Protein AF-A0AAW0X8R1-F1 (afdb_monomer)

Secondary structure (DSSP, 8-state):
-----SS-SSSSSS--SS-TTSPPPHHHHHHHHHHHHH-HHHHHHHGGG-EEEEEETTEE-EE--TT----EE-EEEHHHHHTT-GGGGTSEEEEEE-TTS-EEEEEEE------

Nearest PDB structures (foldseek):
  6scx-assembly2_C-2  TM=5.575E-01  e=6.331E-03  Homo sapiens
  5ah5-assembly1_B  TM=2.424E-01  e=3.922E+00  Rhizobium rhizogenes K84
  5ah5-assembly2_A  TM=2.385E-01  e=3.922E+00  Rhizobium rhizogenes K84

Sequence (115 aa):
MIISSLFRRVNSIRLLPRLLQRNICYVERIRFLQYLKEQDSVCASHIPGGKFLLYSQSKPLLRIDKANTEDALVWLTYPEVIQYYPQVLSSSILLDVAEDGTPRLEHYQQLLRIS

Structure (mmCIF, N/CA/C/O backbone):
data_AF-A0AAW0X8R1-F1
#
_entry.id   AF-A0AAW0X8R1-F1
#
loop_
_atom_site.group_PDB
_atom_site.id
_atom_site.type_symbol
_atom_site.label_atom_id
_atom_site.label_alt_id
_atom_site.label_comp_id
_atom_site.label_asym_id
_atom_site.label_entity_id
_atom_site.label_seq_id
_atom_site.pdbx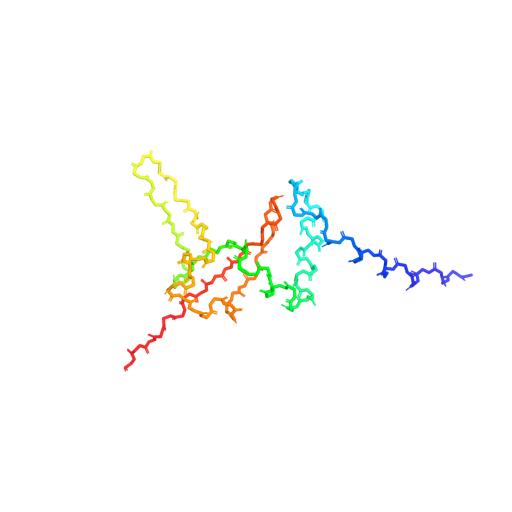_PDB_ins_code
_atom_site.Cartn_x
_atom_site.Cartn_y
_atom_site.Cartn_z
_atom_site.occupancy
_atom_site.B_iso_or_equiv
_atom_site.auth_seq_id
_atom_site.auth_comp_id
_atom_site.auth_asym_id
_atom_site.auth_atom_id
_atom_site.pdbx_PDB_model_num
ATOM 1 N N . MET A 1 1 ? -12.116 -16.178 45.662 1.00 35.66 1 MET A N 1
ATOM 2 C CA . MET A 1 1 ? -11.982 -16.613 44.254 1.00 35.66 1 MET A CA 1
ATOM 3 C C . MET A 1 1 ? -12.147 -15.400 43.362 1.00 35.66 1 MET A C 1
ATOM 5 O O . MET A 1 1 ? -13.088 -14.642 43.543 1.00 35.66 1 MET A O 1
ATOM 9 N N . ILE A 1 2 ? -11.158 -15.179 42.503 1.00 38.16 2 ILE A N 1
ATOM 10 C CA . ILE A 1 2 ? -10.908 -13.963 41.729 1.00 38.16 2 ILE A CA 1
ATOM 11 C C . ILE A 1 2 ? -11.628 -14.079 40.383 1.00 38.16 2 ILE A C 1
ATOM 13 O O . ILE A 1 2 ? -11.300 -14.972 39.610 1.00 38.16 2 ILE A O 1
ATOM 17 N N . ILE A 1 3 ? -12.551 -13.167 40.076 1.00 38.25 3 ILE A N 1
ATOM 18 C CA . ILE A 1 3 ? -12.932 -12.850 38.690 1.00 38.25 3 ILE A CA 1
ATOM 19 C C . ILE A 1 3 ? -12.989 -11.327 38.584 1.00 38.25 3 ILE A C 1
ATOM 21 O O . ILE A 1 3 ? -14.041 -10.700 38.627 1.00 38.25 3 ILE A O 1
ATOM 25 N N . SER A 1 4 ? -11.814 -10.716 38.510 1.00 43.72 4 SER A N 1
ATOM 26 C CA . SER A 1 4 ? -11.650 -9.280 38.305 1.00 43.72 4 SER A CA 1
ATOM 27 C C . SER A 1 4 ? -10.600 -9.047 37.222 1.00 43.72 4 SER A C 1
ATOM 29 O O . SER A 1 4 ? -9.463 -8.706 37.535 1.00 43.72 4 SER A O 1
ATOM 31 N N . SER A 1 5 ? -10.951 -9.270 35.949 1.00 39.78 5 SER A N 1
ATOM 32 C CA . SER A 1 5 ? -10.090 -8.854 34.821 1.00 39.78 5 SER A CA 1
ATOM 33 C C . SER A 1 5 ? -10.730 -8.844 33.419 1.00 39.78 5 SER A C 1
ATOM 35 O O . SER A 1 5 ? -9.998 -8.730 32.441 1.00 39.78 5 SER A O 1
ATOM 37 N N . LEU A 1 6 ? -12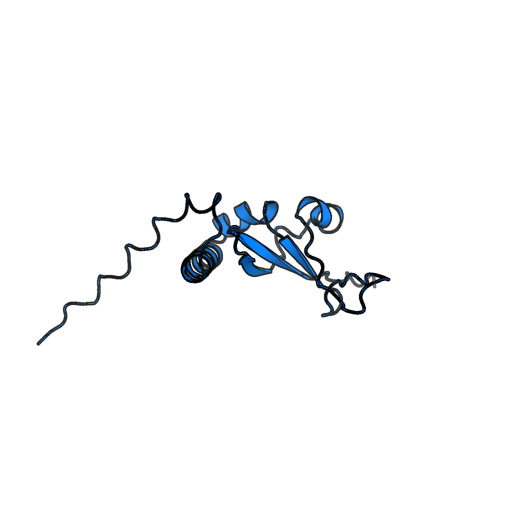.062 -8.888 33.262 1.00 43.78 6 LEU A N 1
ATOM 38 C CA . LEU A 1 6 ? -12.683 -8.926 31.919 1.00 43.78 6 LEU A CA 1
ATOM 39 C C . LEU A 1 6 ? -13.073 -7.569 31.303 1.00 43.78 6 LEU A C 1
ATOM 41 O O . LEU A 1 6 ? -13.557 -7.535 30.180 1.00 43.78 6 LEU A O 1
ATOM 45 N N . PHE A 1 7 ? -12.787 -6.435 31.947 1.00 43.38 7 PHE A N 1
ATOM 46 C CA . PHE A 1 7 ? -13.140 -5.107 31.409 1.00 43.38 7 PHE A CA 1
ATOM 47 C C . PHE A 1 7 ? -11.959 -4.126 31.380 1.00 43.38 7 PHE A C 1
ATOM 49 O O . PHE A 1 7 ? -12.039 -2.998 31.860 1.00 43.38 7 PHE A O 1
ATOM 56 N N . ARG A 1 8 ? -10.818 -4.544 30.812 1.00 40.97 8 ARG A N 1
ATOM 57 C CA . ARG A 1 8 ? -9.640 -3.662 30.673 1.00 40.97 8 ARG A CA 1
ATOM 58 C C . ARG A 1 8 ? -8.954 -3.706 29.304 1.00 40.97 8 ARG A C 1
ATOM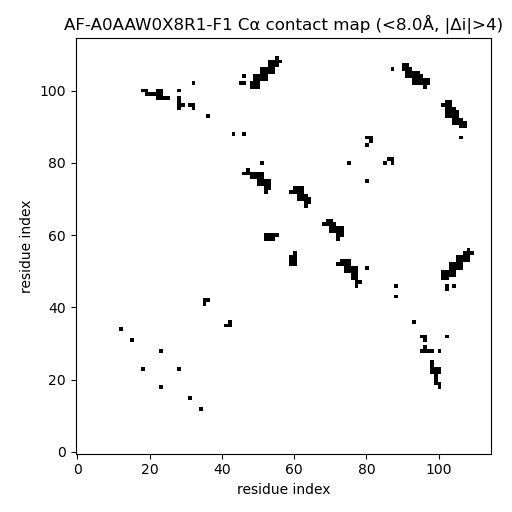 60 O O . ARG A 1 8 ? -7.734 -3.631 29.224 1.00 40.97 8 ARG A O 1
ATOM 67 N N . ARG A 1 9 ? -9.723 -3.794 28.212 1.00 45.16 9 ARG A N 1
ATOM 68 C CA . ARG A 1 9 ? -9.198 -3.658 26.833 1.00 45.16 9 ARG A CA 1
ATOM 69 C C . ARG A 1 9 ? -10.060 -2.783 25.911 1.00 45.16 9 ARG A C 1
ATOM 71 O O . ARG A 1 9 ? -10.171 -3.067 24.731 1.00 45.16 9 ARG A O 1
ATOM 78 N N . VAL A 1 10 ? -10.652 -1.701 26.422 1.00 46.69 10 VAL A N 1
ATOM 79 C CA . VAL A 1 10 ? -11.461 -0.779 25.583 1.00 46.69 10 VAL A CA 1
ATOM 80 C C . VAL A 1 10 ? -10.857 0.634 25.469 1.00 46.69 10 VAL A C 1
ATOM 82 O O . VAL A 1 10 ? -11.385 1.484 24.765 1.00 46.69 10 VAL A O 1
ATOM 85 N 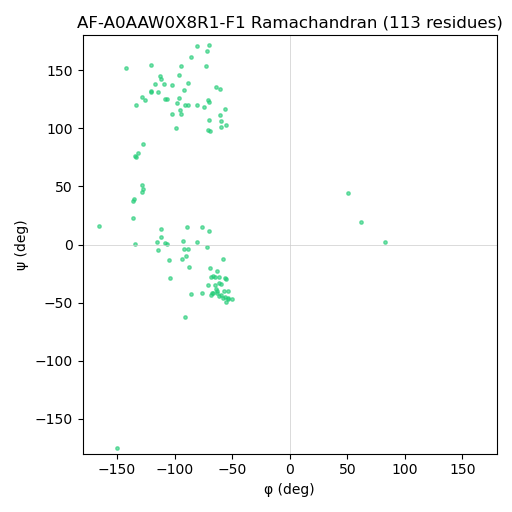N . ASN A 1 11 ? -9.691 0.903 26.070 1.00 40.97 11 ASN A N 1
ATOM 86 C CA . ASN A 1 11 ? -9.167 2.277 26.173 1.00 40.97 11 ASN A CA 1
ATOM 87 C C . ASN A 1 11 ? -7.904 2.603 25.353 1.00 40.97 11 ASN A C 1
ATOM 89 O O . ASN A 1 11 ? -7.322 3.661 25.568 1.00 40.97 11 ASN A O 1
ATOM 93 N N . SER A 1 12 ? -7.480 1.777 24.389 1.00 46.09 12 SER A N 1
ATOM 94 C CA . SER A 1 12 ? -6.263 2.072 23.595 1.00 46.09 12 SER A CA 1
ATOM 95 C C . SER A 1 12 ? -6.499 2.533 22.153 1.00 46.09 12 SER A C 1
ATOM 97 O O . SER A 1 12 ? -5.530 2.838 21.468 1.00 46.09 12 SER A O 1
ATOM 99 N N . ILE A 1 13 ? -7.749 2.652 21.696 1.00 50.81 13 ILE A N 1
ATOM 100 C CA . ILE A 1 13 ? -8.061 2.996 20.291 1.00 50.81 13 ILE A CA 1
ATOM 101 C C . ILE A 1 13 ? -8.176 4.525 20.068 1.00 50.81 13 ILE A C 1
ATOM 103 O O . ILE A 1 13 ? -8.177 5.002 18.941 1.00 50.81 13 ILE A O 1
ATOM 107 N N . ARG A 1 14 ? -8.201 5.351 21.127 1.00 46.88 14 ARG A N 1
ATOM 108 C CA . ARG A 1 14 ? -8.496 6.800 21.018 1.00 46.88 14 ARG A CA 1
ATOM 109 C C . ARG A 1 14 ? -7.295 7.733 20.773 1.00 46.88 14 ARG A C 1
ATOM 111 O O . ARG A 1 14 ? -7.432 8.936 20.968 1.00 46.88 14 ARG A O 1
ATOM 118 N N . LEU A 1 15 ? -6.125 7.234 20.371 1.00 52.06 15 LEU A N 1
ATOM 119 C CA . LEU A 1 15 ? -4.916 8.069 20.216 1.00 52.06 15 LEU A CA 1
ATOM 120 C C . LEU A 1 15 ? -4.224 7.934 18.855 1.00 52.06 15 LEU A C 1
ATOM 122 O O . LEU A 1 15 ? -3.003 7.850 18.793 1.00 52.06 15 LEU A O 1
ATOM 126 N N . LEU A 1 16 ? -4.973 7.956 17.756 1.00 57.00 16 LEU A N 1
ATOM 127 C CA . LEU A 1 16 ? -4.380 7.964 16.415 1.00 57.00 16 LEU A CA 1
ATOM 128 C C . LEU A 1 16 ? -4.862 9.081 15.459 1.00 57.00 16 LEU A C 1
ATOM 130 O O . LEU A 1 16 ? -5.097 8.798 14.293 1.00 57.00 16 LEU A O 1
ATOM 134 N N . PRO A 1 17 ? -4.922 10.371 15.874 1.00 51.06 17 PRO A N 1
ATOM 135 C CA . PRO A 1 17 ? -4.901 11.472 14.901 1.00 51.06 17 PRO A CA 1
ATOM 136 C C . PRO A 1 17 ? -3.586 12.276 14.873 1.00 51.06 17 PRO A C 1
ATOM 138 O O . PRO A 1 17 ? -3.499 13.251 14.137 1.00 51.06 17 PRO A O 1
ATOM 141 N N . ARG A 1 18 ? -2.560 11.935 15.674 1.00 51.62 18 ARG A N 1
ATOM 142 C CA . ARG A 1 18 ? -1.335 12.765 15.810 1.00 51.62 18 ARG A CA 1
ATOM 143 C C . ARG A 1 18 ? -0.045 12.165 15.238 1.00 51.62 18 ARG A C 1
ATOM 145 O O . ARG A 1 18 ? 1.015 12.752 15.425 1.00 51.62 18 ARG A O 1
ATOM 152 N N . LEU A 1 19 ? -0.111 11.030 14.544 1.00 54.28 19 LEU A N 1
ATOM 153 C CA . LEU A 1 19 ? 1.090 10.328 14.070 1.00 54.28 19 LEU A CA 1
ATOM 154 C C . LEU A 1 19 ? 1.612 10.775 12.693 1.00 54.28 19 LEU A C 1
ATOM 156 O O . LEU A 1 19 ? 2.685 10.351 12.292 1.00 54.28 19 LEU A O 1
ATOM 160 N N . LEU A 1 20 ? 0.924 11.681 11.996 1.00 53.66 20 LEU A N 1
ATOM 161 C CA . LEU A 1 20 ? 1.253 12.078 10.616 1.00 53.66 20 LEU A CA 1
ATOM 162 C C . LEU A 1 20 ? 2.466 13.029 10.467 1.00 53.66 20 LEU A C 1
ATOM 164 O O . LEU A 1 20 ? 2.616 13.658 9.425 1.00 53.66 20 LEU A O 1
ATOM 168 N N . GLN A 1 21 ? 3.318 13.193 11.487 1.00 56.09 21 GLN A N 1
ATOM 169 C CA . GLN A 1 21 ? 4.431 14.165 11.441 1.00 56.09 21 GLN A CA 1
ATOM 170 C C . GLN A 1 21 ? 5.791 13.648 11.939 1.00 56.09 21 GLN A C 1
ATOM 172 O O . GLN A 1 21 ? 6.757 14.410 11.945 1.00 56.09 21 GLN A O 1
ATOM 177 N N . ARG A 1 22 ? 5.917 12.385 12.367 1.00 61.56 22 ARG A N 1
ATOM 178 C CA . ARG A 1 22 ? 7.189 11.815 12.853 1.00 61.56 22 ARG A CA 1
ATOM 179 C C . ARG A 1 22 ? 7.330 10.365 12.407 1.00 61.56 22 ARG A C 1
ATOM 181 O O . ARG A 1 22 ? 6.319 9.689 12.267 1.00 61.56 22 ARG A O 1
ATOM 188 N N . ASN A 1 23 ? 8.572 9.894 12.250 1.00 77.88 23 ASN A N 1
ATOM 189 C CA . ASN A 1 23 ? 8.839 8.466 12.086 1.00 77.88 23 ASN A CA 1
ATOM 190 C C . ASN A 1 23 ? 8.243 7.709 13.280 1.00 77.88 23 ASN A C 1
ATOM 192 O O . ASN A 1 23 ? 8.635 7.947 14.425 1.00 77.88 23 ASN A O 1
ATOM 196 N N . ILE A 1 24 ? 7.275 6.841 13.008 1.00 85.69 24 ILE A N 1
ATOM 197 C CA . ILE A 1 24 ? 6.559 6.048 13.998 1.00 85.69 24 ILE A CA 1
ATOM 198 C C . ILE A 1 24 ? 7.278 4.729 14.255 1.00 85.69 24 ILE A C 1
ATOM 200 O O . ILE A 1 24 ? 7.762 4.059 13.339 1.00 85.69 24 ILE A O 1
ATOM 204 N N . CYS A 1 25 ? 7.343 4.332 15.524 1.00 89.00 25 CYS A N 1
ATOM 205 C CA . CYS A 1 25 ? 8.001 3.088 15.901 1.00 89.00 25 CYS A CA 1
ATOM 206 C C . CYS A 1 25 ? 7.178 1.863 15.469 1.00 89.00 25 CYS A C 1
ATOM 208 O O . CYS A 1 25 ? 5.989 1.953 15.157 1.00 89.00 25 CYS A O 1
ATOM 210 N N . TYR A 1 26 ? 7.792 0.677 15.504 1.00 89.75 26 TYR A N 1
ATOM 211 C CA . TYR A 1 26 ? 7.136 -0.578 15.117 1.00 89.75 26 TYR A CA 1
ATOM 212 C C . TYR A 1 26 ? 5.768 -0.787 15.794 1.00 89.75 26 TYR A C 1
ATOM 214 O O . TYR A 1 26 ? 4.785 -1.096 15.127 1.00 89.75 26 TYR A O 1
ATOM 222 N N . VAL A 1 27 ? 5.671 -0.568 17.110 1.00 91.44 27 VAL A N 1
ATOM 223 C CA . VAL A 1 27 ? 4.419 -0.784 17.858 1.00 91.44 27 VAL A CA 1
ATOM 224 C C . VAL A 1 27 ? 3.314 0.168 17.392 1.00 91.44 27 VAL A C 1
ATOM 226 O O . VAL A 1 27 ? 2.155 -0.233 17.290 1.00 91.44 27 VAL A O 1
ATOM 229 N N . GLU A 1 28 ? 3.661 1.416 17.089 1.00 90.12 28 GLU A N 1
ATOM 230 C CA . GLU A 1 28 ? 2.724 2.412 16.563 1.00 90.12 28 GLU A CA 1
ATOM 231 C C . GLU A 1 28 ? 2.253 2.048 15.155 1.00 90.12 28 GLU A C 1
ATOM 233 O O . GLU A 1 28 ? 1.052 2.100 14.891 1.00 90.12 28 GLU A O 1
ATOM 238 N N . ARG A 1 29 ? 3.163 1.580 14.290 1.00 91.62 29 ARG A N 1
ATOM 239 C CA . ARG A 1 29 ? 2.835 1.088 12.942 1.00 91.62 29 ARG A CA 1
ATOM 240 C C . ARG A 1 29 ? 1.841 -0.063 12.989 1.00 91.62 29 ARG A C 1
ATOM 242 O O . ARG A 1 29 ? 0.852 -0.036 12.267 1.00 91.62 29 ARG A O 1
ATOM 249 N N . ILE A 1 30 ? 2.059 -1.045 13.865 1.00 92.50 30 ILE A N 1
ATOM 250 C CA . ILE A 1 30 ? 1.157 -2.197 13.997 1.00 92.50 30 ILE A CA 1
ATOM 251 C C . ILE A 1 30 ? -0.214 -1.778 14.532 1.00 92.50 30 ILE A C 1
ATOM 253 O O . ILE A 1 30 ? -1.231 -2.237 14.017 1.00 92.50 30 ILE A O 1
ATOM 257 N N . ARG A 1 31 ? -0.268 -0.876 15.520 1.00 92.69 31 ARG A N 1
ATOM 258 C CA . ARG A 1 31 ? -1.546 -0.344 16.026 1.00 92.69 31 ARG A CA 1
ATOM 259 C C . ARG A 1 31 ? -2.301 0.427 14.952 1.00 92.69 31 ARG A C 1
ATOM 261 O O . ARG A 1 31 ? -3.512 0.271 14.839 1.00 92.69 31 ARG A O 1
ATOM 268 N N . PHE A 1 32 ? -1.596 1.238 14.166 1.00 91.56 32 PHE A N 1
ATOM 269 C CA . PHE A 1 32 ? -2.220 1.987 13.087 1.00 91.56 32 PHE A CA 1
ATOM 270 C C . PHE A 1 32 ? -2.698 1.065 11.963 1.00 91.56 32 PHE A C 1
ATOM 272 O O . PHE A 1 32 ? -3.837 1.181 11.525 1.00 91.56 32 PHE A O 1
ATOM 279 N N . LEU A 1 33 ? -1.885 0.083 11.568 1.00 93.00 33 LEU A N 1
ATOM 280 C CA . LEU A 1 33 ? -2.271 -0.947 10.606 1.00 93.00 33 LEU A CA 1
ATOM 281 C C . LEU A 1 33 ? -3.524 -1.702 11.063 1.00 93.00 33 LEU A C 1
ATOM 283 O O . LEU A 1 33 ? -4.431 -1.916 10.266 1.00 93.00 33 LEU A O 1
ATOM 287 N N . GLN A 1 34 ? -3.590 -2.092 12.338 1.00 93.12 34 GLN A N 1
ATOM 288 C CA . GLN A 1 34 ? -4.768 -2.748 12.900 1.00 93.12 34 GLN A CA 1
ATOM 289 C C . GLN A 1 34 ? -6.000 -1.838 12.828 1.00 93.12 34 GLN A C 1
ATOM 291 O O . GLN A 1 34 ? -7.056 -2.282 12.394 1.00 93.12 34 GLN A O 1
ATOM 296 N N . TYR A 1 35 ? -5.853 -0.559 13.178 1.00 92.00 35 TYR A N 1
ATOM 297 C CA . TYR A 1 35 ? -6.939 0.412 13.082 1.00 92.00 35 TYR A CA 1
ATOM 298 C C . TYR A 1 35 ? -7.462 0.572 11.647 1.00 92.00 35 TYR A C 1
ATOM 300 O O . TYR A 1 35 ? -8.672 0.565 11.439 1.00 92.00 35 TYR A O 1
ATOM 308 N N . LEU A 1 36 ? -6.569 0.648 10.655 1.00 91.62 36 LEU A N 1
ATOM 309 C CA . LEU A 1 36 ? -6.956 0.699 9.243 1.00 91.62 36 LEU A CA 1
ATOM 310 C C . LEU A 1 36 ? -7.675 -0.587 8.805 1.00 91.62 36 LEU A C 1
ATOM 312 O O . LEU A 1 36 ? -8.665 -0.508 8.091 1.00 91.62 36 LEU A O 1
ATOM 316 N N . LYS A 1 37 ? -7.228 -1.763 9.266 1.00 91.62 37 LYS A N 1
ATOM 317 C CA . LYS A 1 37 ? -7.869 -3.055 8.953 1.00 91.62 37 LYS A CA 1
ATOM 318 C C . LYS A 1 37 ? -9.251 -3.233 9.586 1.00 91.62 37 LYS A C 1
ATOM 320 O O . LYS A 1 37 ? -10.052 -3.995 9.064 1.00 91.62 37 LYS A O 1
ATOM 325 N N . GLU A 1 38 ? -9.508 -2.595 10.724 1.00 93.12 38 GLU A N 1
ATOM 326 C CA . GLU A 1 38 ? -10.791 -2.685 11.434 1.00 93.12 38 GLU A CA 1
ATOM 327 C C . GLU A 1 38 ? -11.820 -1.655 10.943 1.00 93.12 38 GLU A C 1
ATOM 329 O O . GLU A 1 38 ? -13.011 -1.805 11.214 1.00 93.12 38 GLU A O 1
ATOM 334 N N . GLN A 1 39 ? -11.376 -0.590 10.268 1.00 92.06 39 GLN A N 1
ATOM 335 C CA . GLN A 1 39 ? -12.209 0.549 9.882 1.00 92.06 39 GLN A CA 1
ATOM 336 C C . GLN A 1 39 ? -12.080 0.840 8.383 1.00 92.06 39 GLN A C 1
ATOM 338 O O . GLN A 1 39 ? -11.312 1.714 7.973 1.00 92.06 39 GLN A O 1
ATOM 343 N N . ASP A 1 40 ? -12.886 0.161 7.563 1.00 88.88 40 AS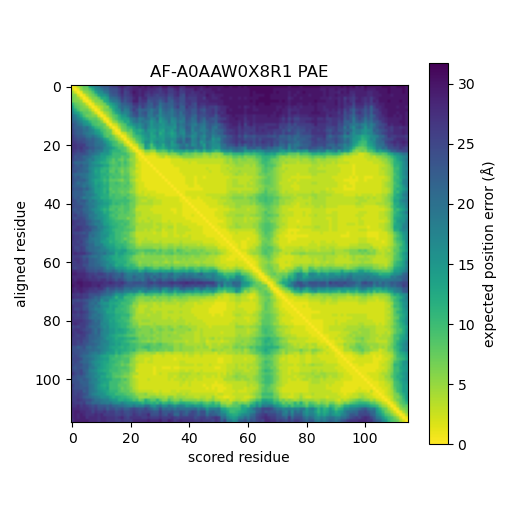P A N 1
ATOM 344 C CA . ASP A 1 40 ? -12.844 0.271 6.095 1.00 88.88 40 ASP A CA 1
ATOM 345 C C . ASP A 1 40 ? -12.967 1.716 5.589 1.00 88.88 40 ASP A C 1
ATOM 347 O O . ASP A 1 40 ? -12.246 2.128 4.682 1.00 88.88 40 ASP A O 1
ATOM 351 N N . SER A 1 41 ? -13.838 2.523 6.205 1.00 90.62 41 SER A N 1
ATOM 352 C CA . SER A 1 41 ? -14.035 3.933 5.835 1.00 90.62 41 SER A CA 1
ATOM 353 C C . SER A 1 41 ? -12.793 4.790 6.087 1.00 90.62 41 SER A C 1
ATOM 355 O O . SER A 1 41 ? -12.494 5.708 5.321 1.00 90.62 41 SER A O 1
ATOM 357 N N . VAL A 1 42 ? -12.042 4.474 7.143 1.00 90.81 42 VAL A N 1
ATOM 358 C CA . VAL A 1 42 ? -10.782 5.141 7.471 1.00 90.81 42 VAL A CA 1
ATOM 359 C C . VAL A 1 42 ? -9.678 4.644 6.550 1.00 90.81 42 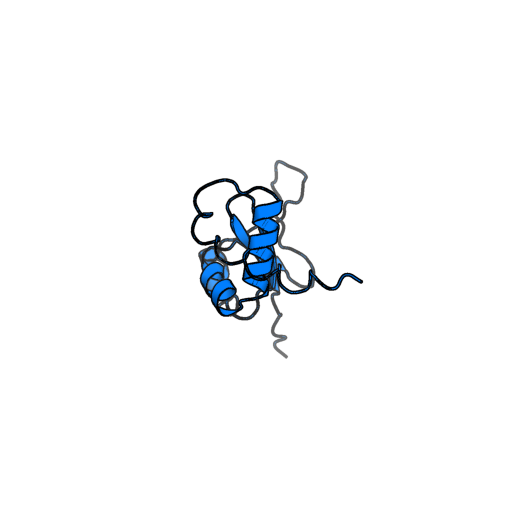VAL A C 1
ATOM 361 O O . VAL A 1 42 ? -8.902 5.453 6.053 1.00 90.81 42 VAL A O 1
ATOM 364 N N . CYS A 1 43 ? -9.617 3.342 6.270 1.00 90.38 43 CYS A N 1
ATOM 365 C CA . CYS A 1 43 ? -8.683 2.806 5.286 1.00 90.38 43 CYS A CA 1
ATOM 366 C C . CYS A 1 43 ? -8.866 3.497 3.932 1.00 90.38 43 CYS A C 1
ATOM 368 O O . CYS A 1 43 ? -7.904 4.040 3.391 1.00 90.38 43 CYS A O 1
ATOM 370 N N . ALA A 1 44 ? -10.108 3.578 3.447 1.00 90.44 44 ALA A N 1
ATOM 371 C CA . ALA A 1 44 ? -10.456 4.223 2.185 1.00 90.44 44 ALA A CA 1
ATOM 372 C C . ALA A 1 44 ? -10.007 5.693 2.117 1.00 90.44 44 ALA A C 1
ATOM 374 O O . ALA A 1 44 ? -9.483 6.124 1.090 1.00 90.44 44 ALA A O 1
ATOM 375 N N . SER A 1 45 ? -10.141 6.456 3.209 1.00 91.00 45 SER A N 1
ATOM 376 C CA . SER A 1 45 ? -9.703 7.859 3.243 1.00 91.00 45 SER A CA 1
ATOM 377 C C . SER A 1 45 ? -8.182 8.033 3.205 1.00 91.00 45 SER A C 1
ATOM 379 O O . SER A 1 45 ? -7.705 9.097 2.816 1.00 91.00 45 SER A O 1
ATOM 381 N N . HIS A 1 46 ? -7.418 6.993 3.555 1.00 90.69 46 HIS A N 1
ATOM 382 C CA . HIS A 1 46 ? -5.955 7.005 3.522 1.00 90.69 46 HIS A CA 1
ATOM 383 C C . HIS A 1 46 ? -5.367 6.457 2.212 1.00 90.69 46 HIS A C 1
ATOM 385 O O . HIS A 1 46 ? -4.182 6.676 1.957 1.00 90.69 46 HIS A O 1
ATOM 391 N N . ILE A 1 47 ? -6.168 5.808 1.352 1.00 90.75 47 ILE A N 1
ATOM 392 C CA . ILE A 1 47 ? -5.715 5.291 0.046 1.00 90.75 47 ILE A CA 1
ATOM 393 C C . ILE A 1 47 ? -5.048 6.389 -0.806 1.00 90.75 47 ILE A C 1
ATOM 395 O O . ILE A 1 47 ? -3.951 6.140 -1.306 1.00 90.75 47 ILE A O 1
ATOM 399 N N . PRO A 1 48 ? -5.602 7.614 -0.940 1.00 92.19 48 PRO A N 1
ATOM 400 C CA . PRO A 1 48 ? -4.976 8.655 -1.759 1.00 92.19 48 PRO A CA 1
ATOM 401 C C . PRO A 1 48 ? -3.590 9.110 -1.274 1.00 92.19 48 PRO A C 1
ATOM 403 O O . PRO A 1 48 ? -2.815 9.645 -2.062 1.00 92.19 48 PRO A O 1
ATOM 406 N N . GLY A 1 49 ? -3.273 8.908 0.009 1.00 91.00 49 GLY A N 1
ATOM 407 C CA . GLY A 1 49 ? -1.954 9.196 0.581 1.00 91.00 49 GLY A CA 1
ATOM 408 C C . GLY A 1 49 ? -0.995 8.004 0.562 1.00 91.00 49 GLY A C 1
ATOM 409 O O . GLY A 1 49 ? 0.145 8.146 0.992 1.00 91.00 49 GLY A O 1
ATOM 410 N N . GLY A 1 50 ? -1.449 6.833 0.114 1.00 91.75 50 GLY A N 1
ATOM 411 C CA . GLY A 1 50 ? -0.691 5.591 0.163 1.00 91.75 50 GLY A CA 1
ATOM 412 C C . GLY A 1 50 ? 0.340 5.430 -0.953 1.00 91.75 50 GLY A C 1
ATOM 413 O O . GLY A 1 50 ? 0.388 6.180 -1.933 1.00 91.75 50 GLY A O 1
ATOM 414 N N . LYS A 1 51 ? 1.156 4.386 -0.799 1.00 94.31 51 LYS A N 1
ATOM 415 C CA . LYS A 1 51 ? 2.058 3.873 -1.834 1.00 94.31 51 LYS A CA 1
ATOM 416 C C . LYS A 1 51 ? 1.597 2.505 -2.305 1.00 94.31 51 LYS A C 1
ATOM 418 O O . LYS A 1 51 ? 1.180 1.688 -1.495 1.00 94.31 51 LYS A O 1
ATOM 423 N N . PHE A 1 52 ? 1.730 2.245 -3.595 1.00 93.88 52 PHE A N 1
ATOM 424 C CA . PHE A 1 52 ? 1.153 1.090 -4.262 1.00 93.88 52 PHE A CA 1
ATOM 425 C C . PHE A 1 52 ? 2.240 0.237 -4.892 1.00 93.88 52 PHE A C 1
ATOM 427 O O . PHE A 1 52 ? 3.097 0.742 -5.619 1.00 93.88 52 PHE A O 1
ATOM 434 N N . LEU A 1 53 ? 2.163 -1.062 -4.642 1.00 93.25 53 LEU A N 1
ATOM 435 C CA . LEU A 1 53 ? 2.901 -2.077 -5.366 1.00 93.25 53 LEU A CA 1
ATOM 436 C C . LEU A 1 53 ? 1.977 -2.666 -6.431 1.00 93.25 53 LEU A C 1
ATOM 438 O O . LEU A 1 53 ? 0.898 -3.172 -6.115 1.00 93.25 53 LEU A O 1
ATOM 442 N N . LEU A 1 54 ? 2.383 -2.574 -7.694 1.00 91.69 54 LEU A N 1
ATOM 443 C CA . LEU A 1 54 ? 1.601 -3.116 -8.799 1.00 91.69 54 LEU A CA 1
ATOM 444 C C . LEU A 1 54 ? 2.031 -4.541 -9.107 1.00 91.69 54 LEU A C 1
ATOM 446 O O . LEU A 1 54 ? 3.224 -4.809 -9.261 1.00 91.69 54 LEU A O 1
ATOM 450 N N . TYR A 1 55 ? 1.046 -5.423 -9.251 1.00 89.38 55 TYR A N 1
ATOM 451 C CA . TYR A 1 55 ? 1.259 -6.798 -9.680 1.00 89.38 55 TYR A CA 1
ATOM 452 C C . TYR A 1 55 ? 0.564 -7.077 -11.001 1.00 89.38 55 TYR A C 1
ATOM 454 O O . TYR A 1 55 ? -0.599 -6.728 -11.206 1.00 89.38 55 TYR A O 1
ATOM 462 N N . SER A 1 56 ? 1.269 -7.799 -11.866 1.00 86.00 56 SER A N 1
ATOM 463 C CA . SER A 1 56 ? 0.720 -8.393 -13.077 1.00 86.00 56 SER A CA 1
ATOM 464 C C . SER A 1 56 ? 1.094 -9.868 -13.107 1.00 86.00 56 SER A C 1
ATOM 466 O O . SER A 1 56 ? 2.259 -10.218 -12.941 1.00 86.00 56 SER A O 1
ATOM 468 N N . GLN A 1 57 ? 0.103 -10.750 -13.268 1.00 85.88 57 GLN A N 1
ATOM 469 C CA . GLN A 1 57 ? 0.310 -12.209 -13.301 1.00 85.88 57 GLN A CA 1
ATOM 470 C C . GLN A 1 57 ? 1.148 -12.733 -12.117 1.00 85.88 57 GLN A C 1
ATOM 472 O O . GLN A 1 57 ? 2.079 -13.518 -12.296 1.00 85.88 57 GLN A O 1
ATOM 477 N N . SER A 1 58 ? 0.842 -12.255 -10.906 1.00 84.19 58 SER A N 1
ATOM 478 C CA . SER A 1 58 ? 1.564 -12.604 -9.670 1.00 84.19 58 SER A CA 1
ATOM 479 C C . SER A 1 58 ? 3.047 -12.205 -9.656 1.00 84.19 58 SER A C 1
ATOM 481 O O . SER A 1 58 ? 3.811 -12.719 -8.843 1.00 84.19 58 SER A O 1
ATOM 483 N N . LYS A 1 59 ? 3.465 -11.273 -10.523 1.00 87.06 59 LYS A N 1
ATOM 484 C CA . LYS A 1 59 ? 4.807 -10.682 -10.526 1.00 87.06 59 LYS A CA 1
ATOM 485 C C . LYS A 1 59 ? 4.733 -9.190 -10.191 1.00 87.06 59 LYS A C 1
ATOM 487 O O . LYS A 1 59 ? 3.914 -8.494 -10.799 1.00 87.06 59 LYS A O 1
ATOM 492 N N . PRO A 1 60 ? 5.562 -8.695 -9.256 1.00 89.25 60 PRO A N 1
ATOM 493 C CA . PRO A 1 60 ? 5.603 -7.277 -8.935 1.00 89.25 60 PRO A CA 1
ATOM 494 C C . PRO A 1 60 ? 6.275 -6.482 -10.056 1.00 89.25 60 PRO A C 1
ATOM 496 O O . PRO A 1 60 ? 7.135 -6.993 -10.777 1.00 89.25 60 PRO A O 1
ATOM 499 N N . LEU A 1 61 ? 5.918 -5.207 -10.167 1.00 87.44 61 LEU A N 1
ATOM 500 C CA . LEU A 1 61 ? 6.651 -4.255 -10.988 1.00 87.44 61 LEU A CA 1
ATOM 501 C C . LEU A 1 61 ? 8.013 -3.946 -10.345 1.00 87.44 61 LEU A C 1
ATOM 503 O O . LEU A 1 61 ? 8.090 -3.476 -9.206 1.00 87.44 61 LEU A O 1
ATOM 507 N N . LEU A 1 62 ? 9.081 -4.196 -11.100 1.00 88.06 62 LEU A N 1
ATOM 508 C CA . LEU A 1 62 ? 10.469 -3.998 -10.6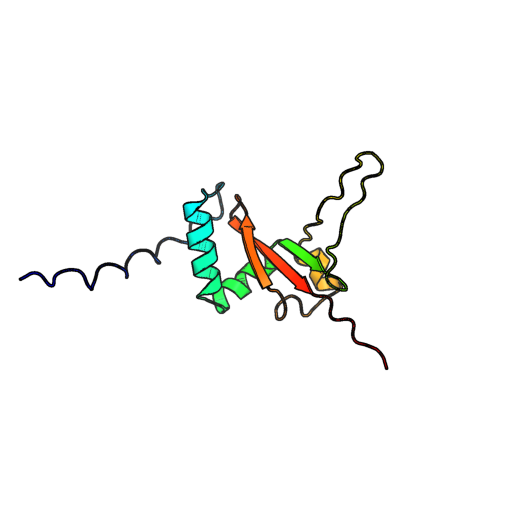83 1.00 88.06 62 LEU A CA 1
ATOM 509 C C . LEU A 1 62 ? 11.107 -2.873 -11.498 1.00 88.06 62 LEU A C 1
ATOM 511 O O . LEU A 1 62 ? 10.822 -2.725 -12.690 1.00 88.06 62 LEU A O 1
ATOM 515 N N . ARG A 1 63 ? 11.989 -2.093 -10.869 1.00 83.00 63 ARG A N 1
ATOM 516 C CA . ARG A 1 63 ? 12.870 -1.159 -11.577 1.00 83.00 63 ARG A CA 1
ATOM 517 C C . ARG A 1 63 ? 14.216 -1.829 -11.785 1.00 8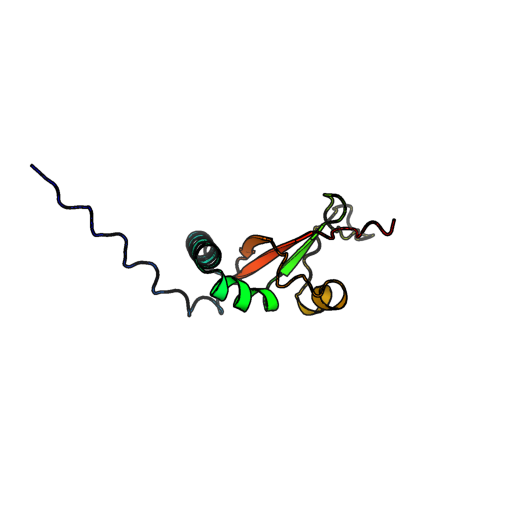3.00 63 ARG A C 1
ATOM 519 O O . ARG A 1 63 ? 14.843 -2.259 -10.823 1.00 83.00 63 ARG A O 1
ATOM 526 N N . ILE A 1 64 ? 14.655 -1.855 -13.039 1.00 74.38 64 ILE A N 1
ATOM 527 C CA . ILE A 1 64 ? 15.991 -2.305 -13.426 1.00 74.38 64 ILE A CA 1
ATOM 528 C C . ILE A 1 64 ? 16.846 -1.050 -13.608 1.00 74.38 64 ILE A C 1
ATOM 530 O O . ILE A 1 64 ? 16.746 -0.367 -14.631 1.00 74.38 64 ILE A O 1
ATOM 534 N N . ASP A 1 65 ? 17.663 -0.714 -12.612 1.00 71.19 65 ASP A N 1
ATOM 535 C CA . ASP A 1 65 ? 18.636 0.368 -12.752 1.00 71.19 65 ASP A CA 1
ATOM 536 C C . ASP A 1 65 ? 19.859 -0.161 -13.511 1.00 71.19 65 ASP A C 1
ATOM 538 O O . ASP A 1 65 ? 20.548 -1.069 -13.062 1.00 71.19 65 ASP A O 1
ATOM 542 N N . LYS A 1 66 ? 20.181 0.430 -14.670 1.00 62.22 66 LYS A N 1
ATOM 543 C CA . LYS A 1 66 ? 21.308 -0.011 -15.526 1.00 62.22 66 LYS A CA 1
ATOM 544 C C . LYS A 1 66 ? 22.684 0.008 -14.832 1.00 62.22 66 LYS A C 1
ATOM 546 O O . LYS A 1 66 ? 23.638 -0.524 -15.390 1.00 62.22 66 LYS A O 1
ATOM 551 N N . ALA A 1 67 ? 22.791 0.639 -13.662 1.00 66.88 67 ALA A N 1
ATOM 552 C CA . ALA A 1 67 ? 24.014 0.765 -12.872 1.00 66.88 67 ALA A CA 1
ATOM 553 C C . ALA A 1 67 ? 24.057 -0.142 -11.625 1.00 66.88 67 ALA A C 1
ATOM 555 O O . ALA A 1 67 ? 25.130 -0.296 -11.052 1.00 66.88 67 ALA A O 1
ATOM 556 N N . ASN A 1 68 ? 22.931 -0.737 -11.210 1.00 56.69 68 ASN A N 1
ATOM 557 C CA . ASN A 1 68 ? 22.835 -1.577 -10.015 1.00 56.69 68 ASN A CA 1
ATOM 558 C C . ASN A 1 68 ? 22.074 -2.861 -10.359 1.00 56.69 68 ASN A C 1
ATOM 560 O O . ASN A 1 68 ? 20.916 -2.822 -10.751 1.00 56.69 68 ASN A O 1
ATOM 564 N N . THR A 1 69 ? 22.722 -4.008 -10.180 1.00 56.72 69 THR A N 1
ATOM 565 C CA . THR A 1 69 ? 22.197 -5.357 -10.460 1.00 56.72 69 THR A CA 1
ATOM 566 C C . THR A 1 69 ? 21.086 -5.829 -9.513 1.00 56.72 69 THR A C 1
ATOM 568 O O . THR A 1 69 ? 20.758 -7.012 -9.515 1.00 56.72 69 THR A O 1
ATOM 571 N N . GLU A 1 70 ? 20.524 -4.950 -8.685 1.00 64.50 70 GLU A N 1
ATOM 572 C CA . GLU A 1 70 ? 19.480 -5.314 -7.730 1.00 64.50 70 GLU A CA 1
ATOM 573 C C . GLU A 1 70 ? 18.113 -4.870 -8.244 1.00 64.50 70 GLU A C 1
ATOM 575 O O . GLU A 1 70 ? 17.817 -3.677 -8.336 1.00 64.50 70 GLU A O 1
ATOM 580 N N . ASP A 1 71 ? 17.276 -5.854 -8.565 1.00 71.25 71 ASP A N 1
ATOM 581 C CA . ASP A 1 71 ? 15.867 -5.637 -8.857 1.00 71.25 71 ASP A CA 1
ATOM 582 C C . ASP A 1 71 ? 15.179 -5.035 -7.622 1.00 71.25 71 ASP A C 1
ATOM 584 O O . ASP A 1 71 ? 15.015 -5.695 -6.592 1.00 71.25 71 ASP A O 1
ATOM 588 N N . ALA A 1 72 ? 14.757 -3.774 -7.719 1.00 82.69 72 ALA A N 1
ATOM 589 C CA . ALA A 1 72 ? 14.063 -3.086 -6.636 1.00 82.69 72 ALA A CA 1
ATOM 590 C C . ALA A 1 72 ? 12.552 -3.021 -6.899 1.00 82.69 72 ALA A C 1
ATOM 592 O O . ALA A 1 72 ? 12.112 -2.693 -8.005 1.00 82.69 72 ALA A O 1
ATOM 593 N N . LEU A 1 73 ? 11.747 -3.277 -5.859 1.00 87.69 73 LEU A N 1
ATOM 594 C CA . LEU A 1 73 ? 10.298 -3.059 -5.900 1.00 87.69 73 LEU A CA 1
ATOM 595 C C . LEU A 1 73 ? 9.986 -1.580 -6.156 1.00 87.69 73 LEU A C 1
ATOM 597 O O . LEU A 1 73 ? 10.534 -0.695 -5.491 1.00 87.69 73 LEU A O 1
ATOM 601 N N . VAL A 1 74 ? 9.054 -1.316 -7.071 1.00 89.38 74 VAL A N 1
ATOM 602 C CA . VAL A 1 74 ? 8.597 0.046 -7.367 1.00 89.38 74 VAL A CA 1
ATOM 603 C C . VAL A 1 74 ? 7.339 0.360 -6.577 1.00 89.38 74 VAL A C 1
ATOM 605 O O . VAL A 1 74 ? 6.283 -0.227 -6.801 1.00 89.38 74 VAL A O 1
ATOM 608 N N . TRP A 1 75 ? 7.456 1.330 -5.677 1.00 91.00 75 TRP A N 1
ATOM 609 C CA . TRP A 1 75 ? 6.328 1.905 -4.957 1.00 91.00 75 TRP A CA 1
ATOM 610 C C . TRP A 1 75 ? 5.843 3.155 -5.683 1.00 91.00 75 TRP A C 1
ATOM 612 O O . TRP A 1 75 ? 6.551 4.161 -5.704 1.00 91.00 75 TRP A O 1
ATOM 622 N N . LEU A 1 76 ? 4.643 3.092 -6.251 1.00 92.50 76 LEU A N 1
ATOM 623 C CA . LEU A 1 76 ? 4.009 4.210 -6.947 1.00 92.50 76 LEU A CA 1
ATOM 624 C C . LEU A 1 76 ? 3.081 4.982 -6.012 1.00 92.50 76 LEU A C 1
ATOM 626 O O . LEU A 1 76 ? 2.551 4.442 -5.046 1.00 92.50 76 LEU A O 1
ATOM 630 N N . THR A 1 77 ? 2.878 6.256 -6.295 1.00 93.62 77 THR A N 1
ATOM 631 C CA . THR A 1 77 ? 1.935 7.127 -5.592 1.00 93.62 77 THR A CA 1
ATOM 632 C C . THR A 1 77 ? 0.531 7.007 -6.179 1.00 93.62 77 THR A C 1
ATOM 634 O O . THR A 1 77 ? 0.342 6.564 -7.313 1.00 93.62 77 THR A O 1
ATOM 637 N N . TYR A 1 78 ? -0.481 7.432 -5.421 1.00 92.94 78 TYR A N 1
ATOM 638 C CA . TYR A 1 78 ? -1.866 7.416 -5.897 1.00 92.94 78 TYR A CA 1
ATOM 639 C C . TYR A 1 78 ? -2.071 8.140 -7.246 1.00 92.94 78 TYR A C 1
ATOM 641 O O . TYR A 1 78 ? -2.692 7.535 -8.122 1.00 92.94 78 TYR A O 1
ATOM 649 N N . PRO A 1 79 ? -1.538 9.363 -7.485 1.00 93.56 79 PRO A N 1
ATOM 650 C CA . PRO A 1 79 ? -1.689 10.041 -8.776 1.00 93.56 79 PRO A CA 1
ATOM 651 C C . PRO A 1 79 ? -1.100 9.263 -9.958 1.00 93.56 79 PRO A C 1
ATOM 653 O O . PRO A 1 79 ? -1.662 9.298 -11.049 1.00 93.56 79 PRO A O 1
ATOM 656 N N . GLU A 1 80 ? -0.000 8.537 -9.744 1.00 92.44 80 GLU A N 1
ATOM 657 C CA . GLU A 1 80 ? 0.637 7.726 -10.787 1.00 92.44 80 GLU A CA 1
ATOM 658 C C . GLU A 1 80 ? -0.203 6.493 -11.137 1.00 92.44 80 GLU A C 1
ATOM 660 O O . GLU A 1 80 ? -0.248 6.089 -12.296 1.00 92.44 80 GLU A O 1
ATOM 665 N N . VAL A 1 81 ? -0.887 5.895 -10.156 1.00 91.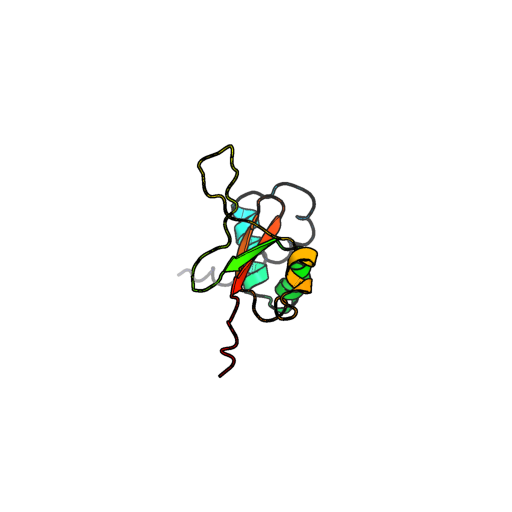12 81 VAL A N 1
ATOM 666 C CA . VAL A 1 81 ? -1.667 4.662 -10.350 1.00 91.12 81 VAL A CA 1
ATOM 667 C C . VAL A 1 81 ? -3.080 4.940 -10.857 1.00 91.12 81 VAL A C 1
ATOM 669 O O . VAL A 1 81 ? -3.546 4.250 -11.765 1.00 91.12 81 VAL A O 1
ATOM 672 N N . ILE A 1 82 ? -3.765 5.950 -10.312 1.00 91.75 82 ILE A N 1
ATOM 673 C CA . ILE A 1 82 ? -5.183 6.225 -10.606 1.00 91.75 82 ILE A CA 1
ATOM 674 C C . ILE A 1 82 ? -5.434 6.548 -12.085 1.00 91.75 82 ILE A C 1
ATOM 676 O O . ILE A 1 82 ? -6.507 6.252 -12.605 1.00 91.75 82 ILE A O 1
ATOM 680 N N . GLN A 1 83 ? -4.433 7.105 -12.775 1.00 88.94 83 GLN A N 1
ATOM 681 C CA . GLN A 1 83 ? -4.505 7.411 -14.204 1.00 88.94 83 GLN A CA 1
ATOM 682 C C . GLN A 1 83 ? -4.711 6.154 -15.064 1.00 88.94 83 GLN A C 1
ATOM 684 O O . GLN A 1 83 ? -5.377 6.220 -16.096 1.00 88.94 83 GLN A O 1
ATOM 689 N N . TYR A 1 84 ? -4.153 5.018 -14.643 1.00 87.12 84 TYR A N 1
ATOM 690 C CA . TYR A 1 84 ? -4.215 3.754 -15.383 1.00 87.12 84 TYR A CA 1
ATOM 691 C C . TYR A 1 84 ? -5.223 2.773 -14.779 1.00 87.12 84 TYR A C 1
ATOM 693 O O . TYR A 1 84 ? -5.799 1.962 -15.502 1.00 87.12 84 TYR A O 1
ATOM 701 N N . TYR A 1 85 ? -5.454 2.859 -13.465 1.00 87.50 85 TYR A N 1
ATOM 702 C CA . TYR A 1 85 ? -6.298 1.932 -12.712 1.00 87.50 85 TYR A CA 1
ATOM 703 C C . TYR A 1 85 ? -7.295 2.683 -11.811 1.00 87.50 85 TYR A C 1
ATOM 705 O O . TYR A 1 85 ? -7.097 2.763 -10.596 1.00 87.50 85 TYR A O 1
ATOM 713 N N . PRO A 1 86 ? -8.403 3.213 -12.367 1.00 87.06 86 PRO A N 1
ATOM 714 C CA . PRO A 1 86 ? -9.433 3.924 -11.599 1.00 87.06 86 PRO A CA 1
ATOM 715 C C . PRO A 1 86 ? -10.016 3.111 -10.431 1.00 87.06 86 PRO A C 1
ATOM 717 O O . PRO A 1 86 ? -10.396 3.656 -9.397 1.00 87.06 86 PRO A O 1
ATOM 720 N N . GLN A 1 87 ? -10.046 1.785 -10.574 1.00 86.75 87 GLN A N 1
ATOM 721 C CA . GLN A 1 87 ? -10.523 0.831 -9.574 1.00 86.75 87 GLN A CA 1
ATOM 722 C C . GLN A 1 87 ? -9.596 0.665 -8.360 1.00 86.75 87 GLN A C 1
ATOM 724 O O . GLN A 1 87 ? -9.928 -0.089 -7.445 1.00 86.75 87 GLN A O 1
ATOM 729 N N . VAL A 1 88 ? -8.440 1.335 -8.313 1.00 86.38 88 VAL A N 1
ATOM 730 C CA . VAL A 1 88 ? -7.482 1.213 -7.200 1.00 86.38 88 VAL A CA 1
ATOM 731 C C . VAL A 1 88 ? -8.120 1.540 -5.840 1.00 86.38 88 VAL A C 1
ATOM 733 O O . VAL A 1 88 ? -7.754 0.943 -4.832 1.00 86.38 88 VAL A O 1
ATOM 736 N N . LEU A 1 89 ? -9.139 2.406 -5.805 1.00 82.50 89 LEU A N 1
ATOM 737 C CA . LEU A 1 89 ? -9.887 2.740 -4.586 1.00 82.50 89 LEU A CA 1
ATOM 738 C C . LEU A 1 89 ? -10.707 1.569 -4.022 1.00 82.50 89 LEU A C 1
ATOM 740 O O . LEU A 1 89 ? -10.969 1.536 -2.825 1.00 82.50 89 LEU A O 1
ATOM 744 N N . SER A 1 90 ? -11.123 0.625 -4.867 1.00 82.69 90 SER A N 1
ATOM 745 C CA . SER A 1 90 ? -12.023 -0.476 -4.499 1.00 82.69 90 SER A CA 1
ATOM 746 C C . SER A 1 90 ? -11.383 -1.864 -4.582 1.00 82.69 90 SER A C 1
ATOM 748 O O . SER A 1 90 ? -12.017 -2.847 -4.211 1.00 82.69 90 SER A O 1
ATOM 750 N N . SER A 1 91 ? -10.141 -1.966 -5.064 1.00 85.62 91 SER A N 1
ATOM 751 C CA . SER A 1 91 ? -9.474 -3.249 -5.350 1.00 85.62 91 SER A CA 1
ATOM 752 C C . SER A 1 91 ? -8.018 -3.308 -4.875 1.00 85.62 91 SER A C 1
ATOM 754 O O . SER A 1 91 ? -7.217 -4.090 -5.390 1.00 85.62 91 SER A O 1
ATOM 756 N N . SER A 1 92 ? -7.664 -2.468 -3.900 1.00 88.88 92 SER A N 1
ATOM 757 C CA . SER A 1 92 ? -6.348 -2.493 -3.260 1.00 88.88 92 SER A CA 1
ATOM 758 C C . SER A 1 92 ? -6.367 -3.289 -1.962 1.00 88.88 92 SER A C 1
ATOM 760 O O . SER A 1 92 ? -7.343 -3.266 -1.214 1.00 88.88 92 SER A O 1
ATOM 762 N N . ILE A 1 93 ? -5.255 -3.955 -1.673 1.00 90.69 93 ILE A N 1
ATOM 763 C CA . ILE A 1 93 ? -5.043 -4.728 -0.451 1.00 90.69 93 ILE A CA 1
ATOM 764 C C . ILE A 1 93 ? -4.040 -3.976 0.420 1.00 90.69 93 ILE A C 1
ATOM 766 O O . ILE A 1 93 ? -2.943 -3.657 -0.027 1.00 90.69 93 ILE A O 1
ATOM 770 N N . LEU A 1 94 ? -4.398 -3.691 1.671 1.00 93.44 94 LEU A N 1
ATOM 771 C CA . LEU A 1 94 ? -3.493 -3.053 2.627 1.00 93.44 94 LEU A CA 1
ATOM 772 C C . LEU A 1 94 ? -2.441 -4.057 3.130 1.00 93.44 94 LEU A C 1
ATOM 774 O O . LEU A 1 94 ? -2.787 -5.044 3.784 1.00 93.44 94 LEU A O 1
ATOM 778 N N . LEU A 1 95 ? -1.162 -3.779 2.869 1.00 93.12 95 LEU A N 1
ATOM 779 C CA . LEU A 1 95 ? -0.035 -4.632 3.255 1.00 93.12 95 LEU A CA 1
ATOM 780 C C . LEU A 1 95 ? 0.512 -4.248 4.631 1.00 93.12 95 LEU A C 1
ATOM 782 O O . LEU A 1 95 ? 0.483 -5.042 5.575 1.00 93.12 95 LEU A O 1
ATOM 786 N N . ASP A 1 96 ? 1.010 -3.017 4.737 1.00 93.88 96 ASP A N 1
ATOM 787 C CA . ASP A 1 96 ? 1.636 -2.481 5.938 1.00 93.88 96 ASP A CA 1
ATOM 788 C C . ASP A 1 96 ? 1.446 -0.960 6.051 1.00 93.88 96 ASP A C 1
ATOM 790 O O . ASP A 1 96 ? 0.739 -0.318 5.271 1.00 93.88 96 ASP A O 1
ATOM 794 N N . VAL A 1 97 ? 2.078 -0.394 7.074 1.00 93.12 97 VAL A N 1
ATOM 795 C CA . VAL A 1 97 ? 2.279 1.044 7.227 1.00 93.12 97 VAL A CA 1
ATOM 796 C C . VAL A 1 97 ? 3.784 1.277 7.284 1.00 93.12 97 VAL A C 1
ATOM 798 O O . VAL A 1 97 ? 4.470 0.599 8.053 1.00 93.12 97 VAL A O 1
ATOM 801 N N . ALA A 1 98 ? 4.305 2.224 6.510 1.00 91.69 98 ALA A N 1
ATOM 802 C CA . ALA A 1 98 ? 5.708 2.627 6.508 1.00 91.69 98 ALA A CA 1
ATOM 803 C C . ALA A 1 98 ? 6.107 3.387 7.789 1.00 91.69 98 ALA A C 1
ATOM 805 O O . ALA A 1 98 ? 5.277 3.711 8.637 1.00 91.69 98 ALA A O 1
ATOM 806 N N . GLU A 1 99 ? 7.402 3.654 7.963 1.00 89.88 99 GLU A N 1
ATOM 807 C CA . GLU A 1 99 ? 7.907 4.379 9.140 1.00 89.88 99 GLU A CA 1
ATOM 808 C C . GLU A 1 99 ? 7.411 5.820 9.212 1.00 89.88 99 GLU A C 1
ATOM 810 O O . GLU A 1 99 ? 7.224 6.334 10.302 1.00 89.88 99 GLU A O 1
ATOM 815 N N . ASP A 1 100 ? 7.117 6.449 8.081 1.00 89.00 100 ASP A N 1
ATOM 816 C CA . ASP A 1 100 ? 6.520 7.785 8.005 1.00 89.00 100 ASP A CA 1
ATOM 817 C C . ASP A 1 100 ? 4.993 7.780 8.224 1.00 89.00 100 ASP A C 1
ATOM 819 O O . ASP A 1 100 ? 4.346 8.821 8.134 1.00 89.00 100 ASP A O 1
ATOM 823 N N . GLY A 1 101 ? 4.400 6.614 8.504 1.00 86.94 101 GLY A N 1
ATOM 824 C CA . GLY A 1 101 ? 2.956 6.456 8.642 1.00 86.94 101 GLY A CA 1
ATOM 825 C C . GLY A 1 101 ? 2.212 6.279 7.317 1.00 86.94 101 GLY A C 1
ATOM 826 O O . GLY A 1 101 ? 0.990 6.140 7.337 1.00 86.94 101 GLY A O 1
ATOM 827 N N . THR A 1 102 ? 2.908 6.239 6.178 1.00 92.19 102 THR A N 1
ATOM 828 C CA . THR A 1 102 ? 2.276 6.044 4.868 1.00 92.19 102 THR A CA 1
ATOM 829 C C . THR A 1 102 ? 1.756 4.609 4.724 1.00 92.19 102 THR A C 1
ATOM 831 O O . THR A 1 102 ? 2.549 3.669 4.844 1.00 92.19 102 THR A O 1
ATOM 834 N N . PRO A 1 103 ? 0.464 4.387 4.424 1.00 92.50 103 PRO A N 1
ATOM 835 C CA . PRO A 1 103 ? -0.041 3.053 4.117 1.00 92.50 103 PRO A CA 1
ATOM 836 C C . PRO A 1 103 ? 0.597 2.510 2.836 1.00 92.50 103 PRO A C 1
ATOM 838 O O . PRO A 1 103 ? 0.682 3.216 1.827 1.00 92.50 103 PRO A O 1
ATOM 841 N N . ARG A 1 104 ? 1.018 1.246 2.858 1.00 93.81 104 ARG A N 1
ATOM 842 C CA . ARG A 1 104 ? 1.486 0.534 1.669 1.00 93.81 104 ARG A CA 1
ATOM 843 C C . ARG A 1 104 ? 0.442 -0.472 1.233 1.00 93.81 104 ARG A C 1
ATOM 845 O O . ARG A 1 104 ? 0.014 -1.320 2.016 1.00 93.81 104 ARG A O 1
ATOM 852 N N . LEU A 1 105 ? 0.041 -0.365 -0.021 1.00 93.44 105 LEU A N 1
ATOM 853 C CA . LEU A 1 105 ? -1.018 -1.148 -0.620 1.00 93.44 105 LEU A CA 1
ATOM 854 C C . LEU A 1 105 ? -0.491 -1.945 -1.808 1.00 93.44 105 LEU A C 1
ATOM 856 O O . LEU A 1 105 ? 0.478 -1.564 -2.459 1.00 93.44 105 LEU A O 1
ATOM 860 N N . GLU A 1 106 ? -1.162 -3.041 -2.106 1.00 91.38 106 GLU A N 1
ATOM 861 C CA . GLU A 1 106 ? -0.979 -3.830 -3.313 1.00 91.38 106 GLU A CA 1
ATOM 862 C C . GLU A 1 106 ? -2.192 -3.659 -4.218 1.00 91.38 106 GLU A C 1
ATOM 864 O O . GLU A 1 106 ? -3.329 -3.687 -3.744 1.00 91.38 106 GLU A O 1
ATOM 869 N N . HIS A 1 107 ? -1.959 -3.521 -5.520 1.00 87.00 107 HIS A N 1
ATOM 870 C CA . HIS A 1 107 ? -3.020 -3.540 -6.516 1.00 87.00 107 HIS A CA 1
ATOM 871 C C . HIS A 1 107 ? -2.726 -4.590 -7.590 1.00 87.00 107 HIS A C 1
ATOM 873 O O . HIS A 1 107 ? -1.675 -4.573 -8.239 1.00 87.00 107 HIS A O 1
ATOM 879 N N . TYR A 1 108 ? -3.686 -5.497 -7.783 1.00 81.56 108 TYR A N 1
ATOM 880 C CA . TYR A 1 108 ? -3.636 -6.513 -8.826 1.00 81.56 108 TYR A CA 1
ATOM 881 C C . TYR A 1 108 ? -4.233 -5.976 -10.118 1.00 81.56 108 TYR A C 1
ATOM 883 O O . TYR A 1 108 ? -5.433 -5.699 -10.196 1.00 81.56 108 TYR A O 1
ATOM 891 N N . GLN A 1 109 ? -3.420 -5.943 -11.170 1.00 72.50 109 GLN A N 1
ATOM 892 C CA . GLN A 1 109 ? -3.939 -5.779 -12.513 1.00 72.50 109 GLN A CA 1
ATOM 893 C C . GLN A 1 109 ? -4.653 -7.073 -12.923 1.00 72.50 109 GLN A C 1
ATOM 895 O O . GLN A 1 109 ? -4.035 -8.048 -13.359 1.00 72.50 109 GLN A O 1
ATOM 900 N N . GLN A 1 110 ? -5.978 -7.092 -12.794 1.00 62.06 110 GLN A N 1
ATOM 901 C CA . GLN A 1 110 ? -6.790 -8.089 -13.478 1.00 62.06 110 GLN A CA 1
ATOM 902 C C . GLN A 1 110 ? -6.742 -7.760 -14.969 1.00 62.06 110 GLN A C 1
ATOM 904 O O . GLN A 1 110 ? -7.317 -6.771 -15.421 1.00 62.06 110 GLN A O 1
ATOM 909 N N . LEU A 1 111 ? -6.015 -8.567 -15.744 1.00 51.50 111 LEU A N 1
ATOM 910 C CA . LEU A 1 111 ? -6.158 -8.548 -17.194 1.00 51.50 111 LEU A CA 1
ATOM 911 C C . LEU A 1 111 ? -7.614 -8.911 -17.495 1.00 51.50 111 LEU A C 1
ATOM 913 O O . LEU A 1 111 ? -8.004 -10.072 -17.355 1.00 51.50 111 LEU A O 1
ATOM 917 N N . LEU A 1 112 ? -8.413 -7.922 -17.902 1.00 46.91 112 LEU A N 1
ATOM 918 C CA . LEU A 1 112 ? -9.619 -8.183 -18.672 1.00 46.91 112 LEU A CA 1
ATOM 919 C C . LEU A 1 112 ? -9.155 -8.987 -19.887 1.00 46.91 112 LEU A C 1
ATOM 921 O O . LEU A 1 112 ? -8.527 -8.447 -20.798 1.00 46.91 112 LEU A O 1
ATOM 925 N N . ARG A 1 113 ? -9.382 -10.303 -19.858 1.00 39.41 113 ARG A N 1
ATOM 926 C CA . ARG A 1 113 ? -9.303 -11.128 -21.058 1.00 39.41 113 ARG A CA 1
ATOM 927 C C . ARG A 1 113 ? -10.339 -10.547 -22.010 1.00 39.41 113 ARG A C 1
ATOM 929 O O . ARG A 1 113 ? -11.530 -10.763 -21.820 1.00 39.41 113 ARG A O 1
ATOM 936 N N . ILE A 1 114 ? -9.883 -9.766 -22.981 1.00 41.31 114 ILE A N 1
ATOM 937 C CA . ILE A 1 114 ? -10.673 -9.476 -24.168 1.00 41.31 114 ILE A CA 1
ATOM 938 C C . ILE A 1 114 ? -10.723 -10.816 -24.910 1.00 41.31 114 ILE A C 1
ATOM 940 O O . ILE A 1 114 ? -9.726 -11.240 -25.493 1.00 41.31 114 ILE A O 1
ATOM 944 N N . SER A 1 115 ? -11.821 -11.543 -24.715 1.00 38.75 115 SER A N 1
ATOM 945 C CA . SER A 1 115 ? -12.218 -12.715 -25.498 1.00 38.75 115 SER A CA 1
ATOM 946 C C . SER A 1 115 ? -12.816 -12.279 -26.824 1.00 38.75 115 SER A C 1
ATOM 948 O O . SER A 1 115 ? -13.629 -11.326 -26.768 1.00 38.75 115 SER A O 1
#

Foldseek 3Di:
DDDPDPPDDDPDLPPPPPLQAAQDDPVRFVSLLVVLVVDVVVVLVQQQQAWEWEDEPNDTDWDDDPVDPDTDTDTHHNVVPCVPCVCCSPAWDFDTAGRSRHTYIYHYDDPPPPD

Radius of gyration: 18.41 Å; Cα contacts (8 Å, |Δi|>4): 144; chains: 1; bounding box: 38×31×70 Å

Mean predicted aligned error: 11.05 Å

Solvent-accessible surface area (backbone atoms only — not comparable to full-atom values): 7231 Å² total; per-residue (Å²): 138,89,89,85,78,91,87,81,84,82,81,80,79,86,79,77,87,76,58,83,81,48,77,47,54,72,72,54,30,53,53,50,41,50,51,35,74,75,32,64,73,59,35,55,70,44,49,72,68,17,34,33,37,46,28,50,91,93,37,71,48,63,46,80,50,96,89,46,99,61,78,37,81,44,73,40,46,36,78,73,44,45,80,81,39,74,57,52,82,82,55,53,45,82,74,51,42,43,48,63,59,40,39,31,30,38,34,70,58,75,76,77,76,84,124

Organism: Cherax quadricarinatus (NCBI:txid27406)

pLDDT: mean 77.57, std 19.02, range [35.66, 94.31]